Protein AF-A0A1S9B4I9-F1 (afdb_monomer_lite)

pLDDT: mean 74.86, std 16.23, range [37.16, 92.06]

Structure (mmCIF, N/CA/C/O backbone):
data_AF-A0A1S9B4I9-F1
#
_entry.id   AF-A0A1S9B4I9-F1
#
loop_
_atom_site.group_PDB
_atom_site.id
_atom_site.type_symbol
_atom_site.label_atom_id
_atom_site.label_alt_id
_atom_site.label_comp_id
_atom_site.label_asym_id
_atom_site.label_entity_id
_atom_site.label_seq_id
_atom_site.pdbx_PDB_ins_code
_atom_site.Cartn_x
_atom_site.Cartn_y
_atom_site.Cartn_z
_atom_site.occupancy
_atom_site.B_iso_or_equiv
_atom_site.auth_seq_id
_atom_site.auth_comp_id
_atom_site.auth_asym_id
_atom_site.auth_atom_id
_atom_site.pdbx_PDB_model_num
ATOM 1 N N . MET A 1 1 ? 3.814 -25.003 -10.367 1.00 37.16 1 MET A N 1
ATOM 2 C CA . MET A 1 1 ? 2.675 -24.300 -9.740 1.00 37.16 1 MET A CA 1
ATOM 3 C C . MET A 1 1 ? 3.270 -23.305 -8.758 1.00 37.16 1 MET A C 1
ATOM 5 O O . MET A 1 1 ? 3.832 -23.731 -7.759 1.00 37.16 1 MET A O 1
ATOM 9 N N . ALA A 1 2 ? 3.335 -22.024 -9.127 1.00 43.12 2 ALA A N 1
ATOM 10 C CA . ALA A 1 2 ? 4.062 -21.024 -8.349 1.00 43.12 2 ALA A CA 1
ATOM 11 C C . ALA A 1 2 ? 3.232 -20.617 -7.123 1.00 43.12 2 ALA A C 1
ATOM 13 O O . ALA A 1 2 ? 2.165 -20.024 -7.253 1.00 43.12 2 ALA A O 1
ATOM 14 N N . ASN A 1 3 ? 3.720 -20.993 -5.943 1.00 45.25 3 ASN A N 1
ATOM 15 C CA . ASN A 1 3 ? 3.171 -20.623 -4.645 1.00 45.25 3 ASN A CA 1
ATOM 16 C C . ASN A 1 3 ? 3.551 -19.165 -4.329 1.00 45.25 3 ASN A C 1
ATOM 18 O O . ASN A 1 3 ? 4.471 -18.904 -3.555 1.00 45.25 3 ASN A O 1
ATOM 22 N N . GLU A 1 4 ? 2.908 -18.210 -4.996 1.00 54.56 4 GLU A N 1
ATOM 23 C CA . GLU A 1 4 ? 3.127 -16.781 -4.764 1.00 54.56 4 GLU A CA 1
ATOM 24 C C . GLU A 1 4 ? 2.091 -16.257 -3.769 1.00 54.56 4 GLU A C 1
ATOM 26 O O . GLU A 1 4 ? 1.023 -15.782 -4.143 1.00 54.56 4 GLU A O 1
ATOM 31 N N . GLY A 1 5 ? 2.406 -16.387 -2.480 1.00 56.03 5 GLY A N 1
ATOM 32 C CA . GLY A 1 5 ? 1.625 -15.766 -1.413 1.00 56.03 5 GLY A CA 1
ATOM 33 C C . GLY A 1 5 ? 1.774 -14.243 -1.430 1.00 56.03 5 GLY A C 1
ATOM 34 O O . GLY A 1 5 ? 2.860 -13.729 -1.700 1.00 56.03 5 GLY A O 1
ATOM 35 N N . ILE A 1 6 ? 0.684 -13.535 -1.131 1.00 62.94 6 ILE A N 1
ATOM 36 C CA . ILE A 1 6 ? 0.697 -12.093 -0.859 1.00 62.94 6 ILE A CA 1
ATOM 37 C C . ILE A 1 6 ? 1.027 -11.911 0.620 1.00 62.94 6 ILE A C 1
ATOM 39 O O . ILE A 1 6 ? 0.362 -12.491 1.484 1.00 62.94 6 ILE A O 1
ATOM 43 N N . LEU A 1 7 ? 2.056 -11.119 0.923 1.00 61.34 7 LEU A N 1
ATOM 44 C CA . LEU A 1 7 ? 2.499 -10.919 2.299 1.00 61.34 7 LEU A CA 1
ATOM 45 C C . LEU A 1 7 ? 1.746 -9.745 2.940 1.00 61.34 7 LEU A C 1
ATOM 47 O O . LEU A 1 7 ? 2.067 -8.576 2.717 1.00 61.34 7 LEU A O 1
ATOM 51 N N . ILE A 1 8 ? 0.742 -10.074 3.757 1.00 61.41 8 ILE A N 1
ATOM 52 C CA . ILE A 1 8 ? -0.088 -9.108 4.491 1.00 61.41 8 ILE A CA 1
ATOM 53 C C . ILE A 1 8 ? 0.415 -9.007 5.937 1.00 61.41 8 ILE A C 1
ATOM 55 O O . ILE A 1 8 ? 0.576 -10.024 6.614 1.00 61.41 8 ILE A O 1
ATOM 59 N N . ARG A 1 9 ? 0.659 -7.787 6.435 1.00 62.69 9 ARG A N 1
ATOM 60 C CA . ARG A 1 9 ? 1.011 -7.533 7.846 1.00 62.69 9 ARG A CA 1
ATOM 61 C C . ARG A 1 9 ? 0.057 -6.509 8.462 1.00 62.69 9 ARG A C 1
ATOM 63 O O . ARG A 1 9 ? -0.104 -5.414 7.932 1.00 62.69 9 ARG A O 1
ATOM 70 N N . MET A 1 10 ? -0.520 -6.854 9.612 1.00 53.59 10 MET A N 1
ATOM 71 C CA . MET A 1 10 ? -1.420 -6.003 10.398 1.00 53.59 10 MET A CA 1
ATOM 72 C C . MET A 1 10 ? -0.832 -5.811 11.799 1.00 53.59 10 MET A C 1
ATOM 74 O O . MET A 1 10 ? -0.576 -6.792 12.496 1.00 53.59 10 MET A O 1
ATOM 78 N N . THR A 1 11 ? -0.591 -4.569 12.223 1.00 55.91 11 THR A N 1
ATOM 79 C CA . THR A 1 11 ? -0.047 -4.271 13.559 1.00 55.91 11 THR A CA 1
ATOM 80 C C . THR A 1 11 ? -0.707 -3.040 14.180 1.00 55.91 11 THR A C 1
ATOM 82 O O . THR A 1 11 ? -0.810 -1.984 13.565 1.00 55.91 11 THR A O 1
ATOM 85 N N . GLY A 1 12 ? -1.118 -3.162 15.447 1.00 42.53 12 GLY A N 1
ATOM 86 C CA . GLY A 1 12 ? -1.759 -2.083 16.214 1.00 42.53 12 GLY A CA 1
ATOM 87 C C . GLY A 1 12 ? -0.801 -1.065 16.848 1.00 42.53 12 GLY A C 1
ATOM 88 O O . GLY A 1 12 ? -1.267 -0.111 17.456 1.00 42.53 12 GLY A O 1
ATOM 89 N N . CYS A 1 13 ? 0.522 -1.260 16.744 1.00 51.28 13 CYS A N 1
ATOM 90 C CA . CYS A 1 13 ? 1.520 -0.321 17.291 1.00 51.28 13 CYS A CA 1
ATOM 91 C C . CYS A 1 13 ? 2.954 -0.479 16.718 1.00 51.28 13 CYS A C 1
ATOM 93 O O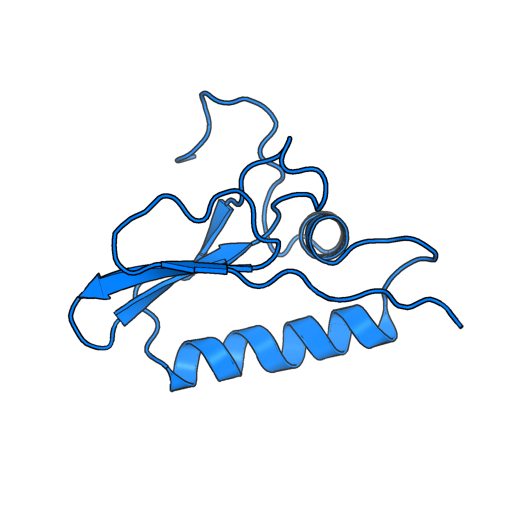 . CYS A 1 13 ? 3.864 0.250 17.103 1.00 51.28 13 CYS A O 1
ATOM 95 N N . ALA A 1 14 ? 3.206 -1.415 15.790 1.00 39.88 14 ALA A N 1
ATOM 96 C CA . ALA A 1 14 ? 4.566 -1.738 15.333 1.00 39.88 14 ALA A CA 1
ATOM 97 C C . ALA A 1 14 ? 4.703 -1.705 13.803 1.00 39.88 14 ALA A C 1
ATOM 99 O O . ALA A 1 14 ? 4.308 -2.642 13.119 1.00 39.88 14 ALA A O 1
ATOM 100 N N . ARG A 1 15 ? 5.288 -0.615 13.289 1.00 48.59 15 ARG A N 1
ATOM 101 C CA . ARG A 1 15 ? 5.925 -0.433 11.962 1.00 48.59 15 ARG A CA 1
ATOM 102 C C . ARG A 1 15 ? 5.665 -1.546 10.911 1.00 48.59 15 ARG A C 1
ATOM 104 O O . ARG A 1 15 ? 6.542 -2.384 10.690 1.00 48.59 15 ARG A O 1
ATOM 111 N N . PRO A 1 16 ? 4.523 -1.540 10.196 1.00 52.72 16 PRO A N 1
ATOM 112 C CA . PRO A 1 16 ? 4.215 -2.517 9.146 1.00 52.72 16 PRO A CA 1
ATOM 113 C C . PRO A 1 16 ? 4.866 -2.176 7.790 1.00 52.72 16 PRO A C 1
ATOM 115 O O . PRO A 1 16 ? 4.269 -2.381 6.738 1.00 52.72 16 PRO A O 1
ATOM 118 N N . TYR A 1 17 ? 6.100 -1.662 7.771 1.00 51.94 17 TYR A N 1
ATOM 119 C CA . TYR A 1 17 ? 6.737 -1.165 6.538 1.00 51.94 17 TYR A CA 1
ATOM 120 C C . TYR A 1 17 ? 7.320 -2.260 5.624 1.00 51.94 17 TYR A C 1
ATOM 122 O O . TYR A 1 17 ? 7.989 -1.954 4.645 1.00 51.94 17 TYR A O 1
ATOM 130 N N . LEU A 1 18 ? 7.077 -3.530 5.959 1.00 52.75 18 LEU A N 1
ATOM 131 C CA . LEU A 1 18 ? 7.664 -4.717 5.321 1.00 52.75 18 LEU A CA 1
ATOM 132 C C . LEU A 1 18 ? 6.599 -5.656 4.722 1.00 52.75 18 LEU A C 1
ATOM 134 O O . LEU A 1 18 ? 6.900 -6.804 4.411 1.00 52.75 18 LEU A O 1
ATOM 138 N N . GLY A 1 19 ? 5.343 -5.206 4.640 1.00 56.72 19 GLY A N 1
ATOM 139 C CA . GLY A 1 19 ? 4.248 -5.925 3.986 1.00 56.72 19 GLY A CA 1
ATOM 140 C C . GLY A 1 19 ? 3.801 -5.182 2.734 1.00 56.72 19 GLY A C 1
ATOM 141 O O . GLY A 1 19 ? 3.707 -3.953 2.755 1.00 56.72 19 GLY A O 1
ATOM 142 N N . GLU A 1 20 ? 3.517 -5.922 1.660 1.00 64.75 20 GLU A N 1
ATOM 143 C CA . GLU A 1 20 ? 3.053 -5.358 0.383 1.00 64.75 20 GLU A CA 1
ATOM 144 C C . GLU A 1 20 ? 1.767 -4.527 0.568 1.00 64.75 20 GLU A C 1
ATOM 146 O O . GLU A 1 20 ? 1.565 -3.524 -0.119 1.00 64.75 20 GLU A O 1
ATOM 151 N N . ILE A 1 21 ? 0.962 -4.912 1.567 1.00 80.31 21 ILE A N 1
ATOM 152 C CA . ILE A 1 21 ? -0.160 -4.162 2.132 1.00 80.31 21 ILE A CA 1
ATOM 153 C C . ILE A 1 21 ? 0.121 -3.929 3.623 1.00 80.31 21 ILE A C 1
ATOM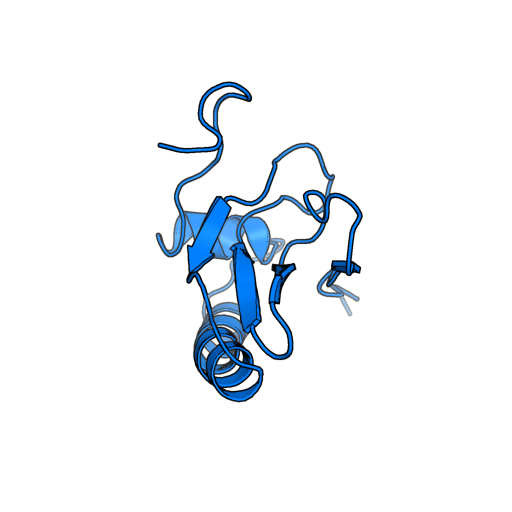 155 O O . ILE A 1 21 ? 0.335 -4.884 4.377 1.00 80.31 21 ILE A O 1
ATOM 159 N N . GLY A 1 22 ? 0.108 -2.666 4.050 1.00 81.88 22 GLY A N 1
ATOM 160 C CA . GLY A 1 22 ? 0.243 -2.254 5.445 1.00 81.88 22 GLY A CA 1
ATOM 161 C C . GLY A 1 22 ? -1.016 -1.551 5.941 1.00 81.88 22 GLY A C 1
ATOM 162 O O . GLY A 1 22 ? -1.487 -0.605 5.319 1.00 81.88 22 GLY A O 1
ATOM 163 N N . LEU A 1 23 ? -1.544 -1.985 7.083 1.00 81.81 23 LEU A N 1
ATOM 164 C CA . LEU A 1 23 ? -2.655 -1.325 7.770 1.00 81.81 23 LEU A CA 1
ATOM 165 C C . LEU A 1 23 ? -2.155 -0.764 9.100 1.00 81.81 23 LEU A C 1
ATOM 167 O O . LEU A 1 23 ? -1.675 -1.518 9.949 1.00 81.81 23 LEU A O 1
ATOM 171 N N . VAL A 1 24 ? -2.263 0.552 9.280 1.00 81.88 24 VAL A N 1
ATOM 172 C CA . VAL A 1 24 ? -1.852 1.247 10.509 1.00 81.88 24 VAL A CA 1
ATOM 173 C C . VAL A 1 24 ? -3.086 1.814 11.197 1.00 81.88 24 VAL A C 1
ATOM 175 O O . VAL A 1 24 ? -3.721 2.725 10.671 1.00 81.88 24 VAL A O 1
ATOM 178 N N . GLY A 1 25 ? -3.417 1.294 12.380 1.00 81.38 25 GLY A N 1
ATOM 179 C CA . GLY A 1 25 ? -4.519 1.813 13.193 1.00 81.38 25 GLY A CA 1
ATOM 180 C C . GLY A 1 25 ? -4.238 3.237 13.677 1.00 81.38 25 GLY A C 1
ATOM 181 O O . GLY A 1 25 ? -3.171 3.507 14.230 1.00 81.38 25 GLY A O 1
ATOM 182 N N . LYS A 1 26 ? -5.187 4.153 13.462 1.00 76.06 26 LYS A N 1
ATOM 183 C CA . LYS A 1 26 ? -5.100 5.559 13.903 1.00 76.06 26 LYS A CA 1
ATOM 184 C C . LYS A 1 26 ? -6.071 5.868 15.037 1.00 76.06 26 LYS A C 1
ATOM 186 O O . LYS A 1 26 ? -5.734 6.631 15.937 1.00 76.06 26 LYS A O 1
ATOM 191 N N . SER A 1 27 ? -7.251 5.264 15.002 1.00 79.75 27 SER A N 1
ATOM 192 C CA . SER A 1 27 ? -8.268 5.325 16.051 1.00 79.75 27 SER A CA 1
ATOM 193 C C . SER A 1 27 ? -9.128 4.060 15.994 1.00 79.75 27 SER A C 1
ATOM 195 O O . SER A 1 27 ? -8.950 3.218 15.112 1.00 79.75 27 SER A O 1
ATOM 197 N N . VAL A 1 28 ? -10.024 3.878 16.966 1.00 80.06 28 VAL A N 1
ATOM 198 C CA . VAL A 1 28 ? -10.910 2.704 17.012 1.00 80.06 28 VAL A CA 1
ATOM 199 C C . VAL A 1 28 ? -11.727 2.634 15.719 1.00 80.06 28 VAL A C 1
ATOM 201 O O . VAL A 1 28 ? -12.437 3.579 15.385 1.00 80.06 28 VAL A O 1
ATOM 204 N N . GLY A 1 29 ? -11.582 1.529 14.982 1.00 82.19 29 GLY A N 1
ATOM 205 C CA . GLY A 1 29 ? -12.260 1.304 13.702 1.00 82.19 29 GLY A CA 1
ATOM 206 C C . GLY A 1 29 ? -11.727 2.125 12.522 1.00 82.19 29 GLY A C 1
ATOM 207 O O . GLY A 1 29 ? -12.399 2.186 11.498 1.00 82.19 29 GLY A O 1
ATOM 208 N N . ARG A 1 30 ? -10.561 2.781 12.636 1.00 85.62 30 ARG A N 1
ATOM 209 C CA . ARG A 1 30 ? -9.966 3.581 11.549 1.00 85.62 30 ARG A CA 1
ATOM 210 C C . ARG A 1 30 ? -8.506 3.230 11.299 1.00 85.62 30 ARG A C 1
ATOM 212 O O . ARG A 1 30 ? -7.678 3.238 12.218 1.00 85.62 30 ARG A O 1
ATOM 219 N N . TYR A 1 31 ? -8.172 3.039 10.029 1.00 86.31 31 TYR A N 1
ATOM 220 C CA . TYR A 1 31 ? -6.864 2.598 9.571 1.00 86.31 31 TYR A CA 1
ATOM 221 C C . TYR A 1 31 ? -6.369 3.434 8.392 1.00 86.31 31 TYR A C 1
ATOM 223 O O . TYR A 1 31 ? -7.124 3.823 7.504 1.00 86.31 31 TYR A O 1
ATOM 231 N N . ASN A 1 32 ? -5.063 3.666 8.363 1.00 88.00 32 ASN A N 1
ATOM 232 C CA . ASN A 1 32 ? -4.366 4.145 7.182 1.00 88.00 32 ASN A CA 1
ATOM 233 C C . ASN A 1 32 ? -3.870 2.935 6.383 1.00 88.00 32 ASN A C 1
ATOM 235 O O . ASN A 1 32 ? -3.238 2.034 6.944 1.00 88.00 32 ASN A O 1
ATOM 239 N N . LEU A 1 33 ? -4.151 2.931 5.083 1.00 88.12 33 LEU A N 1
ATOM 240 C CA . LEU A 1 33 ? -3.747 1.900 4.137 1.00 88.12 33 LEU A CA 1
ATOM 241 C C . LEU A 1 33 ? -2.471 2.342 3.419 1.00 88.12 33 LEU A C 1
ATOM 243 O O . LEU A 1 33 ? -2.441 3.379 2.755 1.00 88.12 33 LEU A O 1
ATOM 247 N N . TYR A 1 34 ? -1.425 1.536 3.553 1.00 86.44 34 TYR A N 1
ATOM 248 C CA . TYR A 1 34 ? -0.121 1.726 2.936 1.00 86.44 34 TYR A CA 1
ATOM 249 C C . TYR A 1 34 ? 0.136 0.628 1.904 1.00 86.44 34 TYR A C 1
ATOM 251 O O . TYR A 1 34 ? -0.074 -0.549 2.194 1.00 86.44 34 TYR A O 1
ATOM 259 N N . LEU A 1 35 ? 0.636 0.994 0.724 1.00 87.56 35 LEU A N 1
ATOM 260 C CA . LEU A 1 35 ? 0.920 0.075 -0.383 1.00 87.56 35 LEU A CA 1
ATOM 261 C C . LEU A 1 35 ? 2.334 0.295 -0.939 1.00 87.56 35 LEU A C 1
ATOM 263 O O . LEU A 1 35 ? 2.933 1.354 -0.756 1.00 87.56 35 LEU A O 1
ATOM 267 N N . GLY A 1 36 ? 2.872 -0.696 -1.650 1.00 79.69 36 GLY A N 1
ATOM 268 C CA . GLY A 1 36 ? 4.081 -0.523 -2.471 1.00 79.69 36 GLY A CA 1
ATOM 269 C C . GLY A 1 36 ? 5.406 -0.919 -1.815 1.00 79.69 36 GLY A C 1
ATOM 270 O O . GLY A 1 36 ? 6.468 -0.676 -2.397 1.00 79.69 36 GLY A O 1
ATOM 271 N N . ALA A 1 37 ? 5.382 -1.561 -0.642 1.00 81.06 37 ALA A N 1
ATOM 272 C CA . ALA A 1 37 ? 6.587 -2.203 -0.110 1.00 81.06 37 ALA A CA 1
ATOM 273 C C . ALA A 1 37 ? 6.996 -3.383 -1.000 1.00 81.06 37 ALA A C 1
ATOM 275 O O . ALA A 1 37 ? 6.133 -4.052 -1.568 1.00 81.06 37 ALA A O 1
ATOM 276 N N . ASN A 1 38 ? 8.295 -3.652 -1.128 1.00 74.81 38 ASN A N 1
ATOM 277 C CA . ASN A 1 38 ? 8.750 -4.832 -1.863 1.00 74.81 38 ASN A CA 1
ATOM 278 C C . ASN A 1 38 ? 8.729 -6.082 -0.965 1.00 74.81 38 ASN A C 1
ATOM 280 O O . ASN A 1 38 ? 8.850 -6.001 0.257 1.00 74.81 38 ASN A O 1
ATOM 284 N N . HIS A 1 39 ? 8.620 -7.260 -1.582 1.00 68.50 39 HIS A N 1
ATOM 285 C CA . HIS A 1 39 ? 8.617 -8.535 -0.857 1.00 68.50 39 HIS A CA 1
ATOM 286 C C . HIS A 1 39 ? 9.930 -8.785 -0.083 1.00 68.50 39 HIS A C 1
ATOM 288 O O . HIS A 1 39 ? 9.926 -9.454 0.947 1.00 68.50 39 HIS A O 1
ATOM 294 N N . ALA A 1 40 ? 11.057 -8.243 -0.561 1.00 66.56 40 ALA A N 1
ATOM 295 C CA . ALA A 1 40 ? 12.363 -8.356 0.094 1.00 66.56 40 ALA A CA 1
ATOM 296 C C . ALA A 1 40 ? 12.516 -7.457 1.339 1.00 66.56 40 ALA A C 1
ATOM 298 O O . ALA A 1 40 ? 13.454 -7.641 2.109 1.00 66.56 40 ALA A O 1
ATOM 299 N N . GLY A 1 41 ? 11.600 -6.507 1.563 1.00 64.12 41 GLY A N 1
ATOM 300 C CA . GLY A 1 41 ? 11.644 -5.599 2.708 1.00 64.12 41 GLY A CA 1
ATOM 301 C C . GLY A 1 41 ? 12.651 -4.445 2.604 1.00 64.12 41 GLY A C 1
ATOM 302 O O . GLY A 1 41 ? 12.912 -3.761 3.589 1.00 64.12 41 GLY A O 1
ATOM 303 N N . GLU A 1 42 ? 13.219 -4.213 1.425 1.00 67.00 42 GLU A N 1
ATOM 304 C CA . GLU A 1 42 ? 14.172 -3.130 1.148 1.00 67.00 42 GLU A CA 1
ATOM 305 C C . GLU A 1 42 ? 13.467 -1.808 0.800 1.00 67.00 42 GLU A C 1
ATOM 307 O O . GLU A 1 42 ? 14.058 -0.735 0.915 1.00 67.00 42 GLU A O 1
ATOM 312 N N . ARG A 1 43 ? 12.192 -1.865 0.389 1.00 74.94 43 ARG A N 1
ATOM 313 C CA . ARG A 1 43 ? 11.370 -0.702 0.035 1.00 74.94 43 ARG A CA 1
ATOM 314 C C . ARG A 1 43 ? 10.195 -0.571 0.993 1.00 74.94 43 ARG A C 1
ATOM 316 O O . ARG A 1 43 ? 9.420 -1.509 1.153 1.00 74.94 43 ARG A O 1
ATOM 323 N N . LEU A 1 44 ? 10.046 0.619 1.572 1.00 74.88 44 LEU A N 1
ATOM 324 C CA . LEU A 1 44 ? 8.941 0.957 2.469 1.00 74.88 44 LEU A CA 1
ATOM 325 C C . LEU A 1 44 ? 7.670 1.273 1.671 1.00 74.88 44 LEU A C 1
ATOM 327 O O . LEU A 1 44 ? 7.734 1.898 0.607 1.00 74.88 44 LEU A O 1
ATOM 331 N N . ASN A 1 45 ? 6.520 0.883 2.218 1.00 75.69 45 ASN A N 1
ATOM 332 C CA . ASN A 1 45 ? 5.211 1.241 1.677 1.00 75.69 45 ASN A CA 1
ATOM 333 C C . ASN A 1 45 ? 4.923 2.745 1.839 1.00 75.69 45 ASN A C 1
ATOM 335 O O . ASN A 1 45 ? 5.406 3.402 2.763 1.00 75.69 45 ASN A O 1
ATOM 339 N N . LYS A 1 46 ? 4.136 3.291 0.909 1.00 81.69 46 LYS A N 1
ATOM 340 C CA . LYS A 1 46 ? 3.630 4.664 0.942 1.00 81.69 46 LYS A CA 1
ATOM 341 C C . LYS A 1 46 ? 2.173 4.683 1.342 1.00 81.69 46 LYS A C 1
ATOM 343 O O . LYS A 1 46 ? 1.435 3.735 1.081 1.00 81.69 46 LYS A O 1
ATOM 348 N N . LEU A 1 47 ? 1.771 5.790 1.951 1.00 84.44 47 LEU A N 1
ATOM 349 C CA . LEU A 1 47 ? 0.380 6.038 2.269 1.00 84.44 47 LEU A CA 1
ATOM 350 C C . LEU A 1 47 ? -0.442 6.101 0.974 1.00 84.44 47 LEU A C 1
ATOM 352 O O . LEU A 1 47 ? -0.162 6.920 0.104 1.00 84.44 47 LEU A O 1
ATOM 356 N N . TYR A 1 48 ? -1.434 5.224 0.859 1.00 87.81 48 TYR A N 1
ATOM 357 C CA . TYR A 1 48 ? -2.379 5.191 -0.254 1.00 87.81 48 TYR A CA 1
ATOM 358 C C . TYR A 1 48 ? -3.679 5.910 0.118 1.00 87.81 48 TYR A C 1
ATOM 360 O O . TYR A 1 48 ? -4.159 6.764 -0.625 1.00 87.81 48 TYR A O 1
ATOM 368 N N . ARG A 1 49 ? -4.230 5.600 1.298 1.00 87.44 49 ARG A N 1
ATOM 369 C CA . ARG A 1 49 ? -5.467 6.194 1.825 1.00 87.44 49 ARG A CA 1
ATOM 370 C C . ARG A 1 49 ? -5.413 6.318 3.342 1.00 87.44 49 ARG A C 1
ATOM 372 O O . ARG A 1 49 ? -4.866 5.449 4.021 1.00 87.44 49 ARG A O 1
ATOM 379 N N . GLU A 1 50 ? -6.016 7.374 3.874 1.00 89.06 50 GLU A N 1
ATOM 380 C CA . GLU A 1 50 ? -6.100 7.633 5.314 1.00 89.06 50 GLU A CA 1
ATOM 381 C C . GLU A 1 50 ? -7.511 7.436 5.856 1.00 89.06 50 GLU A C 1
ATOM 383 O O . GLU A 1 50 ? -8.489 7.653 5.146 1.00 89.06 50 GLU A O 1
ATOM 388 N N . MET A 1 51 ? -7.599 7.095 7.145 1.00 85.31 51 MET A N 1
ATOM 389 C CA . MET A 1 51 ? -8.850 7.052 7.912 1.00 85.31 51 MET A CA 1
ATOM 390 C C . MET A 1 51 ? -9.951 6.168 7.300 1.00 85.31 51 MET A C 1
ATOM 392 O O . MET A 1 51 ? -11.141 6.464 7.441 1.00 85.31 51 MET A O 1
ATOM 396 N N . LEU A 1 52 ? -9.575 5.056 6.670 1.00 89.56 52 LEU A N 1
ATOM 397 C CA . LEU A 1 52 ? -10.529 4.055 6.198 1.00 89.56 52 LEU A CA 1
ATOM 398 C C . LEU A 1 52 ? -11.100 3.265 7.377 1.00 89.56 52 LEU A C 1
ATOM 400 O O . LEU A 1 52 ? -10.383 2.960 8.330 1.00 89.56 52 LEU A O 1
ATOM 404 N N . ASP A 1 53 ? -12.381 2.935 7.311 1.00 90.38 53 ASP A N 1
ATOM 405 C CA . ASP A 1 53 ? -12.984 1.888 8.132 1.00 90.38 53 ASP A CA 1
ATOM 406 C C . ASP A 1 53 ? -12.771 0.507 7.489 1.00 90.38 53 ASP A C 1
ATOM 408 O O . ASP A 1 53 ? -12.176 0.382 6.417 1.00 90.38 53 ASP A O 1
ATOM 412 N N . GLU A 1 54 ? -13.204 -0.555 8.169 1.00 85.25 54 GLU A N 1
ATOM 413 C CA . GLU A 1 54 ? -13.028 -1.934 7.693 1.00 85.25 54 GLU A CA 1
ATOM 414 C C . GLU A 1 54 ? -13.674 -2.161 6.319 1.00 85.25 54 GLU A C 1
ATOM 416 O O . GLU A 1 54 ? -13.062 -2.773 5.441 1.00 85.25 54 GLU A O 1
ATOM 421 N N . GLU A 1 55 ? -14.870 -1.610 6.099 1.00 90.31 55 GLU A N 1
ATOM 422 C CA . GLU A 1 55 ? -15.559 -1.690 4.809 1.00 90.31 55 GLU A CA 1
ATOM 423 C C . GLU A 1 55 ? -14.802 -0.930 3.715 1.00 90.31 55 GLU A C 1
ATOM 425 O O . GLU A 1 55 ? -14.588 -1.475 2.630 1.00 90.31 55 GLU A O 1
ATOM 430 N N . GLY A 1 56 ? -14.325 0.283 4.003 1.00 90.88 56 GLY A N 1
ATOM 431 C CA . GLY A 1 56 ? -13.526 1.083 3.080 1.00 90.88 56 GLY A CA 1
ATOM 432 C C . GLY A 1 56 ? -12.222 0.394 2.681 1.00 90.88 56 GLY A C 1
ATOM 433 O O . GLY A 1 56 ? -11.843 0.420 1.512 1.00 90.88 56 GLY A O 1
ATOM 434 N N . ILE A 1 57 ? -11.556 -0.302 3.609 1.00 88.62 57 ILE A N 1
ATOM 435 C CA . ILE A 1 57 ? -10.366 -1.107 3.283 1.00 88.62 57 ILE A CA 1
ATOM 436 C C . ILE A 1 57 ? -10.714 -2.195 2.264 1.00 88.62 57 ILE A C 1
ATOM 438 O O . ILE A 1 57 ? -9.994 -2.368 1.279 1.00 88.62 57 ILE A O 1
ATOM 442 N N . VAL A 1 58 ? -11.804 -2.934 2.486 1.00 89.94 58 VAL A N 1
ATOM 443 C CA . VAL A 1 58 ? -12.227 -4.010 1.578 1.00 89.94 58 VAL A CA 1
ATOM 444 C C . VAL A 1 58 ? -12.612 -3.447 0.211 1.00 89.94 58 VAL A C 1
ATOM 446 O O . VAL A 1 58 ? -12.220 -4.015 -0.811 1.00 89.94 58 VAL A O 1
ATOM 449 N N . GLN A 1 59 ? -13.327 -2.323 0.175 1.00 91.75 59 GLN A N 1
ATOM 450 C CA . GLN A 1 59 ? -13.729 -1.649 -1.061 1.00 91.75 59 GLN A CA 1
ATOM 451 C C . GLN A 1 59 ? -12.535 -1.172 -1.890 1.00 91.75 59 GLN A C 1
ATOM 453 O O . GLN A 1 59 ? -12.565 -1.306 -3.109 1.00 91.75 59 GLN A O 1
ATOM 458 N N . GLU A 1 60 ? -11.476 -0.671 -1.253 1.00 91.56 60 GLU A N 1
ATOM 459 C CA . GLU A 1 60 ? -10.261 -0.235 -1.950 1.00 91.56 60 GLU A CA 1
ATOM 460 C C . GLU A 1 60 ? -9.396 -1.432 -2.390 1.00 91.56 60 GLU A C 1
ATOM 462 O O . GLU A 1 60 ? -8.868 -1.452 -3.503 1.00 91.56 60 GLU A O 1
ATOM 467 N N . LEU A 1 61 ? -9.266 -2.471 -1.554 1.00 88.56 61 LEU A N 1
ATOM 468 C CA . LEU A 1 61 ? -8.425 -3.633 -1.868 1.00 88.56 61 LEU A CA 1
ATOM 469 C C . LEU A 1 61 ? -9.034 -4.562 -2.922 1.00 88.56 61 LEU A C 1
ATOM 471 O O . LEU A 1 61 ? -8.292 -5.137 -3.716 1.00 88.56 61 LEU A O 1
ATOM 475 N N . THR A 1 62 ? -10.358 -4.718 -2.959 1.00 89.88 62 THR A N 1
ATOM 476 C CA . THR A 1 62 ? -11.049 -5.634 -3.886 1.00 89.88 62 THR A CA 1
ATOM 477 C C . THR A 1 62 ? -10.724 -5.371 -5.365 1.00 89.88 62 THR A C 1
ATOM 479 O O . THR A 1 62 ? -10.225 -6.287 -6.029 1.00 89.88 62 THR A O 1
ATOM 482 N N . PRO A 1 63 ? -10.948 -4.162 -5.920 1.00 92.06 63 PRO A N 1
ATOM 483 C CA . PRO A 1 63 ? -10.632 -3.883 -7.320 1.00 92.06 63 PRO A CA 1
ATOM 484 C C . PRO A 1 63 ? -9.127 -3.943 -7.588 1.00 92.06 63 PRO A C 1
ATOM 486 O O . PRO A 1 63 ? -8.704 -4.343 -8.671 1.00 92.06 63 PRO A O 1
ATOM 489 N N . LEU A 1 64 ? -8.307 -3.601 -6.597 1.00 89.75 64 LEU A N 1
ATOM 490 C CA . LEU A 1 64 ? -6.860 -3.538 -6.736 1.00 89.75 64 LEU A CA 1
ATOM 491 C C . LEU A 1 64 ? -6.234 -4.947 -6.786 1.00 89.75 64 LEU A C 1
ATOM 493 O O . LEU A 1 64 ? -5.381 -5.223 -7.631 1.00 89.75 64 LEU A O 1
ATOM 497 N N . LEU A 1 65 ? -6.728 -5.880 -5.965 1.00 87.81 65 LEU A N 1
ATOM 498 C CA . LEU A 1 65 ? -6.380 -7.303 -6.035 1.00 87.81 65 LEU A CA 1
ATOM 499 C C . LEU A 1 65 ? -6.895 -7.956 -7.328 1.00 87.81 65 LEU A C 1
ATOM 501 O O . LEU A 1 65 ? -6.179 -8.758 -7.929 1.00 87.81 65 LEU A O 1
ATOM 505 N N . ALA A 1 66 ? -8.096 -7.592 -7.791 1.00 90.69 66 ALA A N 1
ATOM 506 C CA . ALA A 1 66 ? -8.624 -8.064 -9.071 1.00 90.69 66 ALA A CA 1
ATOM 507 C C . ALA A 1 66 ? -7.755 -7.592 -10.251 1.00 90.69 66 ALA A C 1
ATOM 509 O O . ALA A 1 66 ? -7.386 -8.395 -11.110 1.00 90.69 66 ALA A O 1
ATOM 510 N N . ALA A 1 67 ? -7.358 -6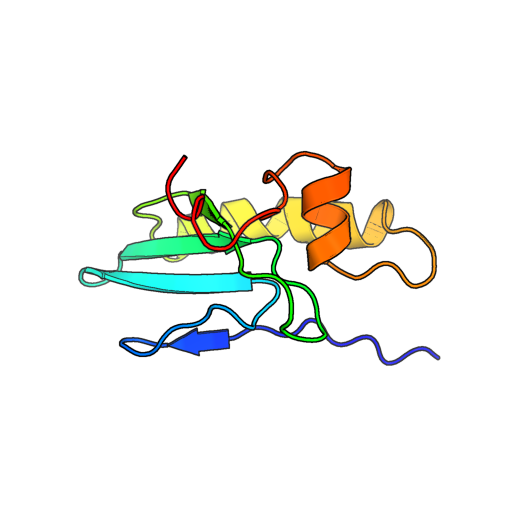.317 -10.253 1.00 90.12 67 ALA A N 1
ATOM 511 C CA . ALA A 1 67 ? -6.452 -5.762 -11.250 1.00 90.12 67 ALA A CA 1
ATOM 512 C C . ALA A 1 67 ? -5.080 -6.454 -11.214 1.00 90.12 67 ALA A C 1
ATOM 514 O O . ALA A 1 67 ? -4.528 -6.764 -12.268 1.00 90.12 67 ALA A O 1
ATOM 515 N N . TYR A 1 68 ? -4.547 -6.754 -10.025 1.00 87.75 68 TYR A N 1
ATOM 516 C CA . TYR A 1 68 ? -3.298 -7.507 -9.888 1.00 87.75 68 TYR A CA 1
ATOM 517 C C . TYR A 1 68 ? -3.412 -8.909 -10.493 1.00 87.75 68 TYR A C 1
ATOM 519 O O . TYR A 1 68 ? -2.553 -9.317 -11.270 1.00 87.75 68 TYR A O 1
ATOM 527 N N . ALA A 1 69 ? -4.495 -9.636 -10.216 1.00 87.00 69 ALA A N 1
ATOM 528 C CA . ALA A 1 69 ? -4.698 -10.970 -10.774 1.00 87.00 69 ALA A CA 1
ATOM 529 C C . ALA A 1 69 ? -4.758 -10.975 -12.316 1.00 87.00 69 ALA A C 1
ATOM 531 O O . ALA A 1 69 ? -4.283 -11.927 -12.935 1.00 87.00 69 AL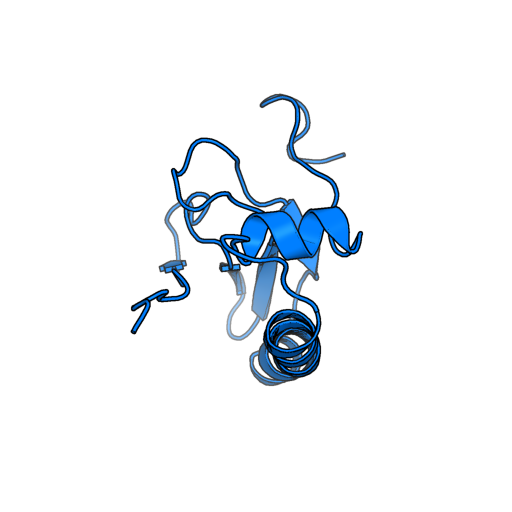A A O 1
ATOM 532 N N . GLN A 1 70 ? -5.310 -9.921 -12.927 1.00 90.06 70 GLN A N 1
ATOM 533 C CA . GLN A 1 70 ? -5.509 -9.824 -14.379 1.00 90.06 70 GLN A CA 1
ATOM 534 C C . GLN A 1 70 ? -4.326 -9.205 -15.135 1.00 90.06 70 GLN A C 1
ATOM 536 O O . GLN A 1 70 ? -4.047 -9.599 -16.266 1.00 90.06 70 GLN A O 1
ATOM 541 N N . HIS A 1 71 ? -3.640 -8.231 -14.535 1.00 89.81 71 HIS A N 1
ATOM 542 C CA . HIS A 1 71 ? -2.667 -7.377 -15.225 1.00 89.81 71 HIS A CA 1
ATOM 543 C C . HIS A 1 71 ? -1.237 -7.494 -14.687 1.00 89.81 71 HIS A C 1
ATOM 545 O O . HIS A 1 71 ? -0.363 -6.734 -15.127 1.00 89.81 71 HIS A O 1
ATOM 551 N N . ARG A 1 72 ? -0.975 -8.404 -13.739 1.00 88.31 72 ARG A N 1
ATOM 552 C CA . ARG A 1 72 ? 0.392 -8.676 -13.276 1.00 88.31 72 ARG A CA 1
ATOM 553 C C . ARG A 1 72 ? 1.261 -9.240 -14.392 1.00 88.31 72 ARG A C 1
ATOM 555 O O . ARG A 1 72 ? 0.821 -10.069 -15.190 1.00 88.31 72 ARG A O 1
ATOM 562 N N . LEU A 1 73 ? 2.515 -8.811 -14.418 1.00 88.00 73 LEU A N 1
ATOM 563 C CA . LEU A 1 73 ? 3.533 -9.398 -15.280 1.00 88.00 73 LEU A CA 1
ATOM 564 C C . LEU A 1 73 ? 4.078 -10.705 -14.670 1.00 88.00 73 LEU A C 1
ATOM 566 O O . LEU A 1 73 ? 3.958 -10.926 -13.461 1.00 88.00 73 LEU A O 1
ATOM 570 N N . PRO A 1 74 ? 4.686 -11.594 -15.477 1.00 86.19 74 PRO A N 1
ATOM 571 C CA . PRO A 1 74 ? 5.359 -12.778 -14.952 1.00 86.19 74 PRO A CA 1
ATOM 572 C C . PRO A 1 74 ? 6.413 -12.400 -13.903 1.00 86.19 74 PRO A C 1
ATOM 574 O O . PRO A 1 74 ? 7.238 -11.521 -14.147 1.00 86.19 74 PRO A O 1
ATOM 577 N N . SER A 1 75 ? 6.380 -13.071 -12.747 1.00 81.62 75 SER A N 1
ATOM 578 C CA . SER A 1 75 ? 7.260 -12.819 -11.592 1.00 81.62 75 SER A CA 1
ATOM 579 C C . SER A 1 75 ? 7.106 -11.438 -10.933 1.00 81.62 75 SER A C 1
ATOM 581 O O . SER A 1 75 ? 7.919 -11.076 -10.081 1.00 81.62 75 SER A O 1
ATOM 583 N N . GLU A 1 76 ? 6.079 -10.663 -11.295 1.00 83.31 76 GLU A N 1
ATOM 584 C CA . GLU A 1 76 ? 5.779 -9.388 -10.647 1.00 83.31 76 GLU A CA 1
ATOM 585 C C . GLU A 1 76 ? 5.084 -9.610 -9.303 1.00 83.31 76 GLU A C 1
ATOM 587 O O . GLU A 1 76 ? 4.141 -10.396 -9.194 1.00 83.31 76 GLU A O 1
ATOM 592 N N . ARG A 1 77 ? 5.546 -8.885 -8.281 1.00 86.56 77 ARG A N 1
ATOM 593 C CA . ARG A 1 77 ? 4.945 -8.860 -6.945 1.00 86.56 77 ARG A CA 1
ATOM 594 C C . ARG A 1 77 ? 3.938 -7.723 -6.831 1.00 86.56 77 ARG A C 1
ATOM 596 O O . ARG A 1 77 ? 4.010 -6.735 -7.562 1.00 86.56 77 ARG A O 1
ATOM 603 N N . PHE A 1 78 ? 3.011 -7.835 -5.888 1.00 84.75 78 PHE A N 1
ATOM 604 C CA . PHE A 1 78 ? 1.939 -6.861 -5.709 1.00 84.75 78 PHE A CA 1
ATOM 605 C C . PHE A 1 78 ? 2.493 -5.468 -5.392 1.00 84.75 78 PHE A C 1
ATOM 607 O O . PHE A 1 78 ? 2.033 -4.476 -5.952 1.00 84.75 78 PHE A O 1
ATOM 614 N N . GLY A 1 79 ? 3.542 -5.395 -4.571 1.00 84.00 79 GLY A N 1
ATOM 615 C CA . GLY A 1 79 ? 4.231 -4.141 -4.268 1.00 84.00 79 GLY A CA 1
ATOM 616 C C . GLY A 1 79 ? 4.823 -3.417 -5.486 1.00 84.00 79 GLY A C 1
ATOM 617 O O . GLY A 1 79 ? 4.851 -2.187 -5.507 1.00 84.00 79 GLY A O 1
ATOM 618 N N . ASP A 1 80 ? 5.296 -4.150 -6.495 1.00 85.50 80 ASP A N 1
ATOM 619 C CA . ASP A 1 80 ? 5.811 -3.573 -7.746 1.00 85.50 80 ASP A CA 1
ATOM 620 C C . ASP A 1 80 ? 4.670 -3.225 -8.705 1.00 85.50 80 ASP A C 1
ATOM 622 O O . ASP A 1 80 ? 4.675 -2.153 -9.313 1.00 85.50 80 ASP A O 1
ATOM 626 N N . PHE A 1 81 ? 3.642 -4.075 -8.753 1.00 89.06 81 PHE A N 1
ATOM 627 C CA . PHE A 1 81 ? 2.435 -3.844 -9.537 1.00 89.06 81 PHE A CA 1
ATOM 628 C C . PHE A 1 81 ? 1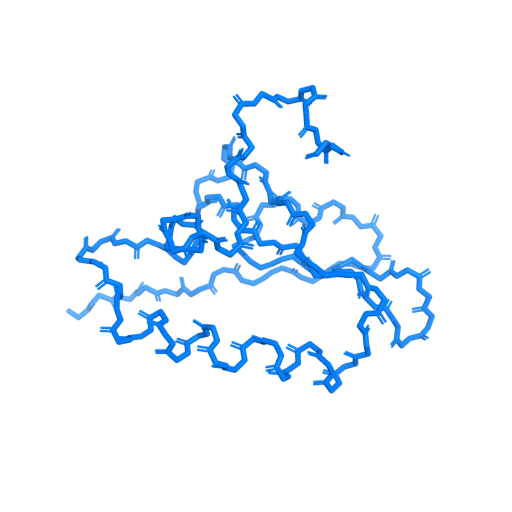.760 -2.517 -9.180 1.00 89.06 81 PHE A C 1
ATOM 630 O O . PHE A 1 81 ? 1.452 -1.726 -10.072 1.00 89.06 81 PHE A O 1
ATOM 637 N N . VAL A 1 82 ? 1.560 -2.240 -7.887 1.00 88.69 82 VAL A N 1
ATOM 638 C CA . VAL A 1 82 ? 0.868 -1.015 -7.455 1.00 88.69 82 VAL A CA 1
ATOM 639 C C . VAL A 1 82 ? 1.634 0.260 -7.811 1.00 88.69 82 VAL A C 1
ATOM 641 O O . VAL A 1 82 ? 1.018 1.287 -8.083 1.00 88.69 82 VAL A O 1
ATOM 644 N N . ILE A 1 83 ? 2.966 0.190 -7.873 1.00 87.94 83 ILE A N 1
ATOM 645 C CA . ILE A 1 83 ? 3.815 1.297 -8.326 1.00 87.94 83 ILE A CA 1
ATOM 646 C C . ILE A 1 83 ? 3.754 1.430 -9.847 1.00 87.94 83 ILE A C 1
ATOM 648 O O . ILE A 1 83 ? 3.568 2.532 -10.356 1.00 87.94 83 ILE A O 1
ATOM 652 N N . ARG A 1 84 ? 3.875 0.319 -10.585 1.00 89.25 84 ARG A N 1
ATOM 653 C CA . ARG A 1 84 ? 3.832 0.315 -12.055 1.00 89.25 84 ARG A CA 1
ATOM 654 C C . ARG A 1 84 ? 2.505 0.842 -12.596 1.00 89.25 84 ARG A C 1
ATOM 656 O O . ARG A 1 84 ? 2.496 1.563 -13.586 1.00 89.25 84 ARG A O 1
ATOM 663 N N . GLN A 1 85 ? 1.400 0.478 -11.953 1.00 88.62 85 GLN A N 1
ATOM 664 C CA . GLN A 1 85 ? 0.059 0.958 -12.294 1.00 88.62 85 GLN A CA 1
ATOM 665 C C . GLN A 1 85 ? -0.221 2.382 -11.785 1.00 88.62 85 GLN A C 1
ATOM 667 O O . GLN A 1 85 ? -1.260 2.947 -12.106 1.00 88.62 85 GLN A O 1
ATOM 672 N N . GLY A 1 86 ? 0.686 2.970 -10.997 1.00 85.62 86 GLY A N 1
ATOM 673 C CA . GLY A 1 86 ? 0.561 4.343 -10.510 1.00 85.62 86 GLY A CA 1
ATOM 674 C C . GLY A 1 86 ? -0.410 4.532 -9.342 1.00 85.62 86 GLY A C 1
ATOM 675 O O . GLY A 1 86 ? -0.778 5.669 -9.060 1.00 85.62 86 GLY A O 1
ATOM 676 N N . TYR A 1 87 ? -0.807 3.466 -8.636 1.00 86.44 87 TYR A N 1
ATOM 677 C CA . TYR A 1 87 ? -1.628 3.590 -7.422 1.00 86.44 87 TYR A CA 1
ATOM 678 C C . TYR A 1 87 ? -0.873 4.312 -6.300 1.00 86.44 87 TYR A C 1
ATOM 680 O O . TYR A 1 87 ? -1.475 5.063 -5.537 1.00 86.44 87 TYR A O 1
ATOM 688 N N . VAL A 1 88 ? 0.443 4.097 -6.201 1.00 84.88 88 VAL A N 1
ATOM 689 C CA . VAL A 1 88 ? 1.337 4.790 -5.261 1.00 84.88 88 VAL A CA 1
ATOM 690 C C . VAL A 1 88 ? 2.689 5.080 -5.906 1.00 84.88 88 VAL A C 1
ATOM 692 O O . VAL A 1 88 ? 3.179 4.313 -6.732 1.00 84.88 88 VAL A O 1
ATOM 695 N N . ALA A 1 89 ? 3.335 6.173 -5.501 1.00 79.19 89 ALA A N 1
ATOM 696 C CA . ALA A 1 89 ? 4.698 6.472 -5.934 1.00 79.19 89 ALA A CA 1
ATOM 697 C C . ALA A 1 89 ? 5.720 5.560 -5.233 1.00 79.19 89 ALA A C 1
ATOM 699 O O . ALA A 1 89 ? 5.605 5.287 -4.038 1.00 79.19 89 ALA A O 1
ATOM 700 N N . ALA A 1 90 ? 6.773 5.149 -5.942 1.00 72.75 90 ALA A N 1
ATOM 701 C CA . ALA A 1 90 ? 7.881 4.424 -5.326 1.00 72.75 90 ALA A CA 1
ATOM 702 C C . ALA A 1 90 ? 8.582 5.282 -4.259 1.00 72.75 90 ALA A C 1
ATOM 704 O O . ALA A 1 90 ? 8.896 6.453 -4.485 1.00 72.75 90 ALA A O 1
ATOM 705 N N . THR A 1 91 ? 8.876 4.695 -3.100 1.00 65.25 91 THR A N 1
ATOM 706 C CA . THR A 1 91 ? 9.769 5.315 -2.112 1.00 65.25 91 THR A CA 1
ATOM 707 C C . THR A 1 91 ? 11.208 5.149 -2.596 1.00 65.25 91 THR A C 1
ATOM 709 O O . THR A 1 91 ? 11.779 4.071 -2.469 1.00 65.25 91 THR A O 1
ATOM 712 N N . THR A 1 92 ? 11.785 6.192 -3.197 1.00 62.72 92 THR A N 1
ATOM 713 C CA . THR A 1 92 ? 13.139 6.143 -3.785 1.00 62.72 92 THR A CA 1
ATOM 714 C C . THR A 1 92 ? 14.246 6.556 -2.813 1.00 62.72 92 THR A C 1
ATOM 716 O O . THR A 1 92 ? 15.394 6.188 -3.024 1.00 62.72 92 THR A O 1
ATOM 719 N N . HIS A 1 93 ? 13.921 7.288 -1.740 1.00 50.94 93 HIS A N 1
ATOM 720 C CA . HIS A 1 93 ? 14.872 7.734 -0.717 1.00 50.94 93 HIS A CA 1
ATOM 721 C C . HIS A 1 93 ? 14.210 7.714 0.665 1.00 50.94 93 HIS A C 1
ATOM 723 O O . HIS A 1 93 ? 13.095 8.214 0.821 1.00 50.94 93 HIS A O 1
ATOM 729 N N . GLY A 1 94 ? 14.912 7.203 1.686 1.00 46.31 94 GLY A N 1
ATOM 730 C CA . GLY A 1 94 ? 14.416 7.107 3.071 1.00 46.31 94 GLY A CA 1
ATOM 731 C C . GLY A 1 94 ? 14.052 8.444 3.738 1.00 46.31 94 GLY A C 1
ATOM 732 O O . GLY A 1 94 ? 13.455 8.441 4.808 1.00 46.31 94 GLY A O 1
ATOM 733 N N . GLN A 1 95 ? 14.370 9.577 3.102 1.00 49.88 95 GLN A N 1
ATOM 734 C CA . GLN A 1 95 ? 14.004 10.922 3.560 1.00 49.88 95 GLN A CA 1
ATOM 735 C C . GLN A 1 95 ? 12.654 11.424 3.003 1.00 49.88 95 GLN A C 1
ATOM 737 O O . GLN A 1 95 ? 12.104 12.373 3.547 1.00 49.88 95 GLN A O 1
ATOM 742 N N . ASN A 1 96 ? 12.071 10.769 1.987 1.00 47.25 96 ASN A N 1
ATOM 743 C CA . ASN A 1 96 ? 10.797 11.172 1.363 1.00 47.25 96 ASN A CA 1
ATOM 744 C C . ASN A 1 96 ? 9.638 10.243 1.748 1.00 47.25 96 ASN A C 1
ATOM 746 O O . ASN A 1 96 ? 8.884 9.760 0.902 1.00 47.25 96 ASN A O 1
ATOM 750 N N . PHE A 1 97 ? 9.503 9.980 3.045 1.00 47.34 97 PHE A N 1
ATOM 751 C CA . PHE A 1 97 ? 8.426 9.147 3.583 1.00 47.34 97 PHE A CA 1
ATOM 752 C C . PHE A 1 97 ? 7.062 9.879 3.642 1.00 47.34 97 PHE A C 1
ATOM 754 O O . PHE A 1 97 ? 6.030 9.229 3.776 1.00 47.34 97 PHE A O 1
ATOM 761 N N . HIS A 1 98 ? 7.039 11.212 3.491 1.00 42.97 98 HIS A N 1
ATOM 762 C CA . HIS A 1 98 ? 5.839 12.048 3.680 1.00 42.97 98 HIS A CA 1
ATOM 763 C C . HIS A 1 98 ? 5.503 13.025 2.536 1.00 42.97 98 HIS A C 1
ATOM 765 O O . HIS A 1 98 ? 4.606 13.842 2.716 1.00 42.97 98 HIS A O 1
ATOM 771 N N . ALA A 1 99 ? 6.203 12.973 1.398 1.00 40.09 99 ALA A N 1
ATOM 772 C CA . ALA A 1 99 ? 5.935 13.861 0.260 1.00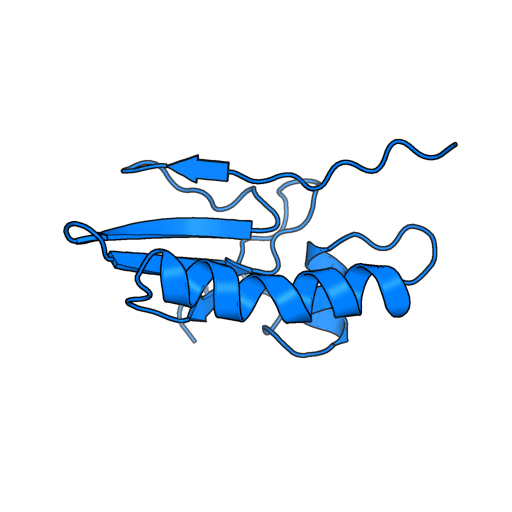 40.09 99 ALA A CA 1
ATOM 773 C C . ALA A 1 99 ? 5.022 13.202 -0.781 1.00 40.09 99 ALA A C 1
ATOM 775 O O . ALA A 1 99 ? 5.290 12.020 -1.134 1.00 40.09 99 ALA A O 1
#

Radius of gyration: 13.12 Å; chains: 1; bounding box: 30×38×33 Å

Sequence (99 aa):
MANEGILIRMTGCARPYLGEIGLVGKSVGRYNLYLGANHAGERLNKLYREMLDEEGIVQELTPLLAAYAQHRLPSERFGDFVIRQGYVAATTHGQNFHA

Foldseek 3Di:
DDPDDQFDDEDAPDQPQQGQWYWYDDDVQFTFIWHQQDNVRPWGTATLDGGDGPVRVCVVVVVLVVCCVVPPDVVDHSSRVCCVVPSDPTPPDPVPRDD

Secondary structure (DSSP, 8-state):
-------EEEESSS--TTSSEEEEEEETTEEEEEE---TTS-S--EEEEEEE-HHHHHHHHHHHHHHHHHHPPTT--HHHHHHHTTSS----STT-S--